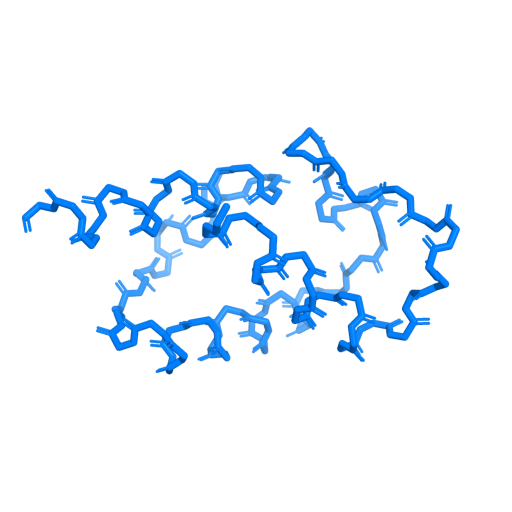Protein AF-A0A940AXT8-F1 (afdb_monomer)

Sequence (77 aa):
MYFEKIADIVRHHLALDENIEITPASSLKEMKIDSLDVVEIIMKIEDAFEIEIPDEKLKEFQNLGDIANYIKSVKES

Nearest PDB structures (foldseek):
  2xz1-assembly1_D  TM=9.351E-01  e=1.176E-05  Spinacia oleracea
  5h9h-assembly3_C  TM=8.857E-01  e=1.417E-05  Helicobacter pylori P12
  2fvf-assembly1_A  TM=8.942E-01  e=5.550E-05  Spinacia oleracea
  3ejb-assembly1_A  TM=9.079E-01  e=1.169E-04  Escherichia coli K-12
  3eje-assembly1_A  TM=9.054E-01  e=1.243E-04  Escherichia coli K-12

Solvent-accessible surface area (backbone atoms only — not comparable to full-atom values): 4576 Å² total; per-residue (Å²): 108,65,50,54,54,51,50,48,54,49,31,66,73,69,66,52,57,88,85,60,82,82,46,54,81,43,29,46,70,79,70,65,54,49,78,64,55,53,52,54,52,48,53,51,46,24,64,78,64,75,49,86,79,54,72,73,55,60,73,66,49,6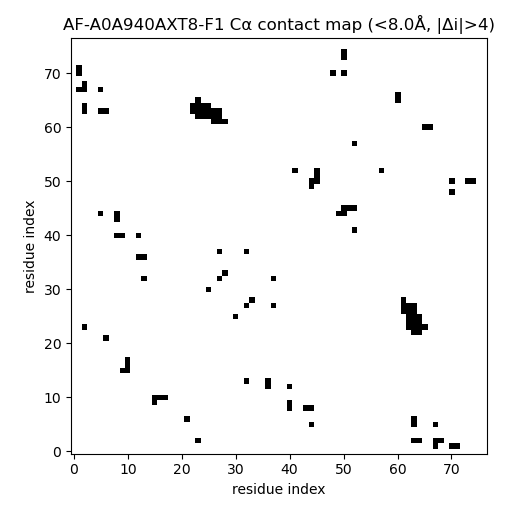0,27,53,32,52,51,30,51,49,53,49,55,62,70,76,98

Foldseek 3Di:
DLLVVLVVLLCVLVVPDPPDDADQPAFCVNVVPDPVSLVVSVVVSCVVLVHDDDPVQSVVDGGSNSVSVVSVVVNVD

Mean predicted aligned error: 4.85 Å

Secondary structure (DSSP, 8-state):
-HHHHHHHHHHHHTT--TTS---TT-BTTTTT--HHHHHHHHHHHHHHHT----HHHHHH--BHHHHHHHHHHHHT-

Structure (mmCIF, N/CA/C/O backbone):
data_AF-A0A940AXT8-F1
#
_entry.id   AF-A0A940AXT8-F1
#
loop_
_atom_site.group_PDB
_atom_site.id
_atom_site.type_symbol
_atom_site.label_atom_id
_atom_site.label_alt_id
_atom_site.label_comp_id
_atom_site.label_asym_id
_atom_site.label_entity_id
_atom_site.label_seq_id
_atom_site.pdbx_PDB_ins_code
_atom_site.Cartn_x
_atom_site.Cartn_y
_atom_site.Cartn_z
_atom_site.occupancy
_atom_site.B_iso_or_equiv
_atom_site.auth_seq_id
_atom_site.auth_comp_id
_atom_site.auth_asym_id
_atom_site.auth_atom_id
_atom_site.pdbx_PDB_model_num
ATOM 1 N N . MET A 1 1 ? -5.348 -12.628 2.113 1.00 67.69 1 MET A N 1
ATOM 2 C CA . MET A 1 1 ? -6.516 -11.727 2.016 1.00 67.69 1 MET A CA 1
ATOM 3 C C . MET A 1 1 ? -6.131 -10.251 1.895 1.00 67.69 1 MET A C 1
ATOM 5 O O . MET A 1 1 ? -6.236 -9.749 0.788 1.00 67.69 1 MET A O 1
ATOM 9 N N . TYR A 1 2 ? -5.652 -9.545 2.935 1.00 81.38 2 TYR A N 1
ATOM 10 C CA . TYR A 1 2 ? -5.286 -8.114 2.792 1.00 81.38 2 TYR A CA 1
ATOM 11 C C . TYR A 1 2 ? -4.111 -7.887 1.832 1.00 81.38 2 TYR A C 1
ATOM 13 O O . TYR A 1 2 ? -4.224 -7.104 0.896 1.00 81.38 2 TYR A O 1
ATOM 21 N N . PHE A 1 3 ? -3.025 -8.645 2.009 1.00 84.94 3 PHE A N 1
ATOM 22 C CA . PHE A 1 3 ? -1.859 -8.585 1.124 1.00 84.94 3 PHE A CA 1
ATOM 23 C C . PHE A 1 3 ? -2.205 -8.873 -0.342 1.00 84.94 3 PHE A C 1
ATOM 25 O O . PHE A 1 3 ? -1.724 -8.176 -1.219 1.00 84.94 3 PHE A O 1
ATOM 32 N N . GLU A 1 4 ? -3.069 -9.854 -0.618 1.00 85.50 4 GLU A N 1
ATOM 33 C CA . GLU A 1 4 ? -3.456 -10.194 -1.996 1.00 85.50 4 GLU A CA 1
ATOM 34 C C . GLU A 1 4 ? -4.186 -9.042 -2.681 1.00 85.50 4 GLU A C 1
ATOM 36 O O . GLU A 1 4 ? -3.844 -8.711 -3.807 1.00 85.50 4 GLU A O 1
ATOM 41 N N . LYS A 1 5 ? -5.123 -8.379 -1.990 1.00 86.75 5 LYS A N 1
ATOM 42 C CA . LYS A 1 5 ? -5.792 -7.183 -2.522 1.00 86.75 5 LYS A CA 1
ATOM 43 C C . LYS A 1 5 ? -4.806 -6.051 -2.808 1.00 86.75 5 LYS A C 1
ATOM 45 O O . LYS A 1 5 ? -4.905 -5.409 -3.844 1.00 86.75 5 LYS A O 1
ATOM 50 N N . ILE A 1 6 ? -3.861 -5.809 -1.902 1.00 85.50 6 ILE A N 1
ATOM 51 C CA . ILE A 1 6 ? -2.828 -4.782 -2.091 1.00 85.50 6 ILE A CA 1
ATOM 52 C C . ILE A 1 6 ? -1.944 -5.138 -3.283 1.00 85.50 6 ILE A C 1
ATOM 54 O O . ILE A 1 6 ? -1.719 -4.300 -4.147 1.00 85.50 6 ILE A O 1
ATOM 58 N N . ALA A 1 7 ? -1.480 -6.386 -3.356 1.00 85.69 7 ALA A N 1
ATOM 59 C CA . ALA A 1 7 ? -0.674 -6.874 -4.464 1.00 85.69 7 ALA A CA 1
ATOM 60 C C . ALA A 1 7 ? -1.426 -6.753 -5.797 1.00 85.69 7 ALA A C 1
ATOM 62 O O . ALA A 1 7 ? -0.815 -6.399 -6.796 1.00 85.69 7 ALA A O 1
ATOM 63 N N . ASP A 1 8 ? -2.737 -6.989 -5.814 1.00 87.12 8 ASP A N 1
ATOM 64 C CA . ASP A 1 8 ? -3.585 -6.819 -6.996 1.00 87.12 8 ASP A CA 1
ATOM 65 C C . ASP A 1 8 ? -3.678 -5.348 -7.434 1.00 87.12 8 ASP A C 1
ATOM 67 O O . ASP A 1 8 ? -3.403 -5.028 -8.590 1.00 87.12 8 ASP A O 1
ATOM 71 N N . ILE A 1 9 ? -3.941 -4.430 -6.491 1.00 87.19 9 ILE A N 1
ATOM 72 C CA . ILE A 1 9 ? -3.954 -2.975 -6.739 1.00 87.19 9 ILE A CA 1
ATOM 73 C C . ILE A 1 9 ? -2.609 -2.520 -7.312 1.00 87.19 9 ILE A C 1
ATOM 75 O O . ILE A 1 9 ? -2.574 -1.789 -8.300 1.00 87.19 9 ILE A O 1
ATOM 79 N N . VAL A 1 10 ? -1.509 -2.977 -6.713 1.00 84.62 10 VAL A N 1
ATOM 80 C CA . VAL A 1 10 ? -0.140 -2.660 -7.134 1.00 84.62 10 VAL A CA 1
ATOM 81 C C . VAL A 1 10 ? 0.139 -3.216 -8.532 1.00 84.62 10 VAL A C 1
ATOM 83 O O . VAL A 1 10 ? 0.629 -2.475 -9.381 1.00 84.62 10 VAL A O 1
ATOM 86 N N . ARG A 1 11 ? -0.218 -4.480 -8.813 1.00 84.50 11 ARG A N 1
ATOM 87 C CA . ARG A 1 11 ? -0.061 -5.089 -10.147 1.00 84.50 11 ARG A CA 1
ATOM 88 C C . ARG A 1 11 ? -0.819 -4.315 -11.214 1.00 84.50 11 ARG A C 1
ATOM 90 O O . ARG A 1 11 ? -0.239 -3.992 -12.246 1.00 84.50 11 ARG A O 1
ATOM 97 N N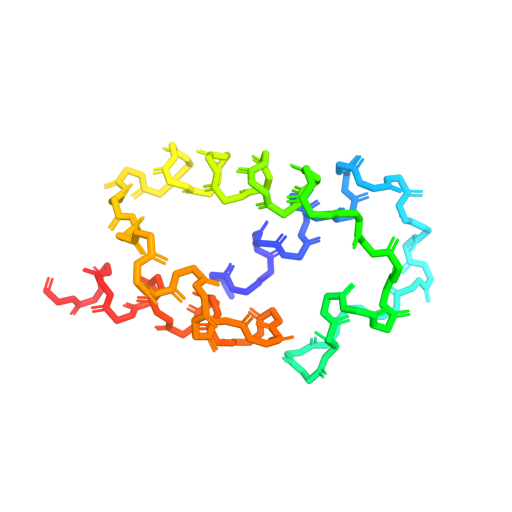 . HIS A 1 12 ? -2.084 -3.995 -10.954 1.00 84.88 12 HIS A N 1
ATOM 98 C CA . HIS A 1 12 ? -2.915 -3.243 -11.889 1.00 84.88 12 HIS A CA 1
ATOM 99 C C . HIS A 1 12 ? -2.415 -1.817 -12.097 1.00 84.88 12 HIS A C 1
ATOM 101 O O . HIS A 1 12 ? -2.437 -1.327 -13.223 1.00 84.88 12 HIS A O 1
ATOM 107 N N . HIS A 1 13 ? -1.975 -1.144 -11.035 1.00 84.12 13 HIS A N 1
ATOM 108 C CA . HIS A 1 13 ? -1.516 0.235 -11.136 1.00 84.12 13 HIS A CA 1
ATOM 109 C C . HIS A 1 13 ? -0.197 0.346 -11.906 1.00 84.12 13 HIS A C 1
ATOM 111 O O . HIS A 1 13 ? -0.060 1.206 -12.770 1.00 84.12 13 HIS A O 1
ATOM 117 N N . LEU A 1 14 ? 0.732 -0.574 -11.650 1.00 80.88 14 LEU A N 1
ATOM 118 C CA . LEU A 1 14 ? 2.057 -0.591 -12.270 1.00 80.88 14 LEU A CA 1
ATOM 119 C C . LEU A 1 14 ? 2.110 -1.376 -13.586 1.00 80.88 14 LEU A C 1
ATOM 121 O O . LEU A 1 14 ? 3.186 -1.510 -14.167 1.00 80.88 14 LEU A O 1
ATOM 125 N N . ALA A 1 15 ? 0.977 -1.928 -14.036 1.00 81.25 15 ALA A N 1
ATOM 126 C CA . ALA A 1 15 ? 0.895 -2.838 -15.177 1.00 81.25 15 ALA A CA 1
ATOM 127 C C . ALA A 1 15 ? 1.965 -3.951 -15.127 1.00 81.25 15 ALA A C 1
ATOM 129 O O . ALA A 1 15 ? 2.581 -4.288 -16.140 1.00 81.25 15 ALA A O 1
ATOM 130 N N . LEU A 1 16 ? 2.216 -4.493 -13.928 1.00 79.00 16 LEU A N 1
ATOM 131 C CA . LEU A 1 16 ? 3.172 -5.582 -13.744 1.00 79.00 16 LEU A CA 1
ATOM 132 C C . LEU A 1 16 ? 2.599 -6.861 -14.346 1.00 79.00 16 LEU A C 1
ATOM 134 O O . LEU A 1 16 ? 1.438 -7.202 -14.121 1.00 79.00 16 LEU A O 1
ATOM 138 N N . ASP A 1 17 ? 3.445 -7.590 -15.067 1.00 76.19 17 ASP A N 1
ATOM 139 C CA . ASP A 1 17 ? 3.126 -8.921 -15.568 1.00 76.19 17 ASP A CA 1
ATOM 140 C C . ASP A 1 17 ? 2.695 -9.848 -14.420 1.00 76.19 17 ASP A C 1
ATOM 142 O O . ASP A 1 17 ? 3.284 -9.826 -13.336 1.00 76.19 17 ASP A O 1
ATOM 146 N N . GLU A 1 18 ? 1.721 -10.729 -14.664 1.00 71.75 18 GLU A N 1
ATOM 147 C CA . GLU A 1 18 ? 1.278 -11.731 -13.676 1.00 71.75 18 GLU A CA 1
ATOM 148 C C . GLU A 1 18 ? 2.422 -12.668 -13.253 1.00 71.75 18 GLU A C 1
ATOM 150 O O . GLU A 1 18 ? 2.424 -13.217 -12.15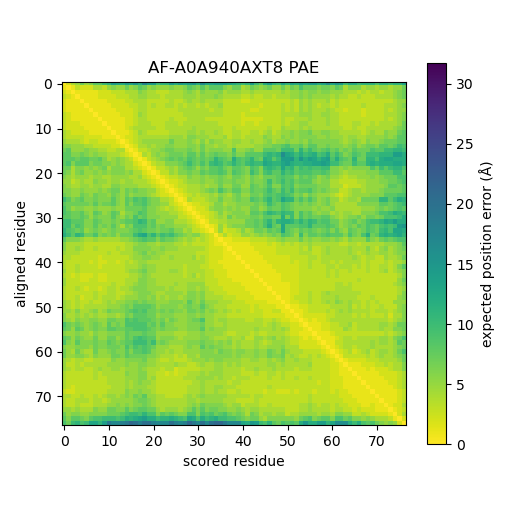2 1.00 71.75 18 GLU A O 1
ATOM 155 N N . ASN A 1 19 ? 3.433 -12.790 -14.116 1.00 73.94 19 ASN A N 1
ATOM 156 C CA . ASN A 1 19 ? 4.665 -13.531 -13.870 1.00 73.94 19 ASN A CA 1
ATOM 157 C C . ASN A 1 19 ? 5.589 -12.856 -12.841 1.00 73.94 19 ASN A C 1
ATOM 159 O O . ASN A 1 19 ? 6.529 -13.491 -12.362 1.00 73.94 19 ASN A O 1
ATOM 163 N N . ILE A 1 20 ? 5.358 -11.581 -12.507 1.00 77.00 20 ILE A N 1
ATOM 164 C CA . ILE A 1 20 ? 6.100 -10.886 -11.458 1.00 77.00 20 ILE A CA 1
ATOM 165 C C . ILE A 1 20 ? 5.497 -11.261 -10.107 1.00 77.00 20 ILE A C 1
ATOM 167 O O . ILE A 1 20 ? 4.365 -10.912 -9.739 1.00 77.00 20 ILE A O 1
ATOM 171 N N . GLU A 1 21 ? 6.295 -12.002 -9.351 1.00 76.94 21 GLU A N 1
ATOM 172 C CA . GLU A 1 21 ? 5.939 -12.432 -8.015 1.00 76.94 21 GLU A CA 1
ATOM 173 C C . GLU A 1 21 ? 6.068 -11.253 -7.046 1.00 76.94 21 GLU A C 1
ATOM 175 O O . GLU A 1 21 ? 7.160 -10.771 -6.741 1.00 76.94 21 GLU A O 1
ATOM 180 N N . ILE A 1 22 ? 4.923 -10.763 -6.575 1.00 81.12 22 ILE A N 1
ATOM 181 C CA . ILE A 1 22 ? 4.873 -9.783 -5.498 1.00 81.12 22 ILE A CA 1
ATOM 182 C C . ILE A 1 22 ? 4.896 -10.548 -4.185 1.00 81.12 22 ILE A C 1
ATOM 184 O O . ILE A 1 22 ? 3.945 -11.256 -3.849 1.00 81.12 22 ILE A O 1
ATOM 188 N N . THR A 1 23 ? 5.977 -10.380 -3.436 1.00 83.62 23 THR A N 1
ATOM 189 C CA . THR A 1 23 ? 6.141 -10.980 -2.114 1.00 83.62 23 THR A CA 1
ATOM 190 C C . THR A 1 23 ? 6.032 -9.906 -1.032 1.00 83.62 23 THR A C 1
ATOM 192 O O . THR A 1 23 ? 6.250 -8.726 -1.306 1.00 83.62 23 THR A O 1
ATOM 195 N N . PRO A 1 24 ? 5.736 -10.271 0.224 1.00 80.19 24 PRO A N 1
ATOM 196 C CA . PRO A 1 24 ? 5.755 -9.315 1.331 1.00 80.19 24 PRO A CA 1
ATOM 197 C C . PRO A 1 24 ? 7.130 -8.665 1.525 1.00 80.19 24 PRO A C 1
ATOM 199 O O . PRO A 1 24 ? 7.211 -7.538 1.995 1.00 80.19 24 PRO A O 1
ATOM 202 N N . ALA A 1 25 ? 8.201 -9.366 1.142 1.00 79.50 25 ALA A N 1
ATOM 203 C CA . ALA A 1 25 ? 9.570 -8.865 1.189 1.00 79.50 25 ALA A CA 1
ATOM 204 C C . ALA A 1 25 ? 9.918 -7.949 0.004 1.00 79.50 25 ALA 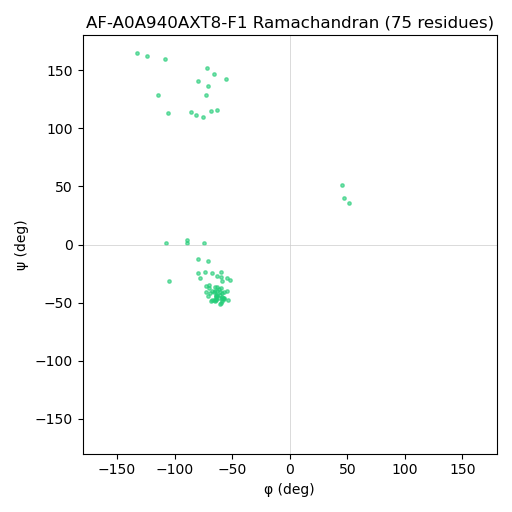A C 1
ATOM 206 O O . ALA A 1 25 ? 10.946 -7.278 0.051 1.00 79.50 25 ALA A O 1
ATOM 207 N N . SER A 1 26 ? 9.080 -7.907 -1.039 1.00 81.06 26 SER A N 1
ATOM 208 C CA . SER A 1 26 ? 9.308 -7.066 -2.209 1.00 81.06 26 SER A CA 1
ATOM 209 C C . SER A 1 26 ? 9.290 -5.601 -1.790 1.00 81.06 26 SER A C 1
ATOM 211 O O . SER A 1 26 ? 8.281 -5.069 -1.310 1.00 81.06 26 SER A O 1
ATOM 213 N N . SER A 1 27 ? 10.442 -4.959 -1.955 1.00 79.69 27 SER A N 1
ATOM 214 C CA . SER A 1 27 ? 10.611 -3.552 -1.629 1.00 79.69 27 SER A CA 1
ATOM 215 C C . SER A 1 27 ? 10.043 -2.688 -2.751 1.00 79.69 27 SER A C 1
ATOM 217 O O . SER A 1 27 ? 10.252 -2.962 -3.936 1.00 79.69 27 SER A O 1
ATOM 219 N N . LEU A 1 28 ? 9.381 -1.590 -2.381 1.00 74.94 28 LEU A N 1
ATOM 220 C CA . LEU A 1 28 ? 8.858 -0.628 -3.357 1.00 74.94 28 LEU A CA 1
ATOM 221 C C . LEU A 1 28 ? 9.992 -0.064 -4.238 1.00 74.94 28 LEU A C 1
ATOM 223 O O . LEU A 1 28 ? 9.816 0.174 -5.431 1.00 74.94 28 LEU A O 1
ATOM 227 N N . LYS A 1 29 ? 11.201 0.053 -3.669 1.00 73.12 29 LYS A N 1
ATOM 228 C CA . LYS A 1 29 ? 12.408 0.495 -4.383 1.00 73.12 29 LYS A CA 1
ATOM 229 C C . LYS A 1 29 ? 12.918 -0.540 -5.385 1.00 73.12 29 LYS A C 1
ATOM 231 O O . LYS A 1 29 ? 13.397 -0.164 -6.451 1.00 73.12 29 LYS A O 1
ATOM 236 N N . GLU A 1 30 ? 12.845 -1.828 -5.056 1.00 73.94 30 GLU A N 1
ATOM 237 C CA . GLU A 1 30 ? 13.291 -2.913 -5.948 1.00 73.94 30 GLU A CA 1
ATOM 238 C C . GLU A 1 30 ? 12.359 -3.067 -7.143 1.00 73.94 30 GLU A C 1
ATOM 240 O O . GLU A 1 30 ? 12.808 -3.303 -8.264 1.00 73.94 30 GLU A O 1
ATOM 245 N N . MET A 1 31 ? 11.069 -2.842 -6.908 1.00 72.38 31 MET A N 1
ATOM 246 C CA . MET A 1 31 ? 10.042 -2.822 -7.942 1.00 72.38 31 MET A CA 1
ATOM 247 C C . MET A 1 31 ? 10.087 -1.548 -8.802 1.00 72.38 31 MET A C 1
ATOM 249 O O . MET A 1 31 ? 9.279 -1.411 -9.715 1.00 72.38 31 MET A O 1
ATOM 253 N N . LYS A 1 32 ? 11.049 -0.642 -8.545 1.00 70.31 32 LYS A N 1
ATOM 254 C CA . LYS A 1 32 ? 11.220 0.651 -9.229 1.00 70.31 32 LYS A CA 1
ATOM 255 C C . LYS A 1 32 ? 9.937 1.485 -9.256 1.00 70.31 32 LYS A C 1
ATOM 257 O O . LYS A 1 32 ? 9.675 2.182 -10.229 1.00 70.31 32 LYS A O 1
ATOM 262 N N . ILE A 1 33 ? 9.162 1.390 -8.183 1.00 77.25 33 ILE A N 1
ATOM 263 C CA . ILE A 1 33 ? 7.932 2.151 -8.002 1.00 77.25 33 ILE A CA 1
ATOM 264 C C . ILE A 1 33 ? 8.340 3.593 -7.726 1.00 77.25 33 ILE A C 1
ATOM 266 O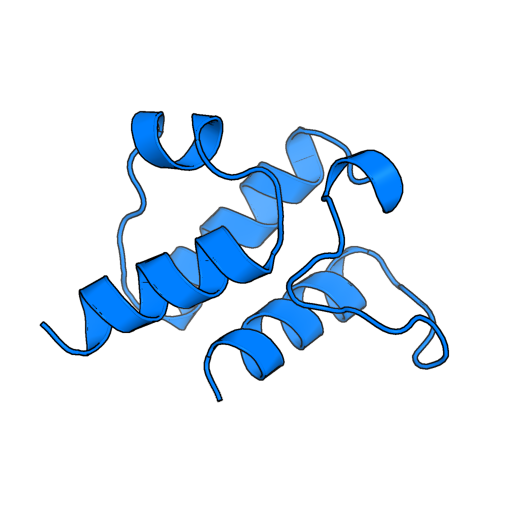 O . ILE A 1 33 ? 9.197 3.835 -6.864 1.00 77.25 33 ILE A O 1
ATOM 270 N N . ASP A 1 34 ? 7.775 4.542 -8.470 1.00 78.81 34 ASP A N 1
ATOM 271 C CA . ASP A 1 34 ? 8.050 5.945 -8.207 1.00 78.81 34 ASP A CA 1
ATOM 272 C C . ASP A 1 34 ? 7.355 6.363 -6.904 1.00 78.81 34 ASP A C 1
ATOM 274 O O . ASP A 1 34 ? 6.327 5.825 -6.492 1.00 78.81 34 ASP A O 1
ATOM 278 N N . SER A 1 35 ? 7.920 7.355 -6.230 1.00 75.75 35 SER A N 1
ATOM 279 C CA . SER A 1 35 ? 7.340 7.938 -5.020 1.00 75.75 35 SER A CA 1
ATOM 280 C C . SER A 1 35 ? 5.894 8.419 -5.215 1.00 75.75 35 SER A C 1
ATOM 282 O O . SER A 1 35 ? 5.117 8.378 -4.265 1.00 75.75 35 SER A O 1
ATOM 284 N N . LEU A 1 36 ? 5.521 8.818 -6.438 1.00 82.00 36 LEU A N 1
ATOM 285 C CA . LEU A 1 36 ? 4.147 9.168 -6.811 1.00 82.00 36 LEU A CA 1
ATOM 286 C C . LEU A 1 36 ? 3.228 7.941 -6.876 1.00 82.00 36 LEU A C 1
ATOM 288 O O . LEU A 1 36 ? 2.135 7.981 -6.316 1.00 82.00 36 LEU A O 1
ATOM 292 N N . ASP A 1 37 ? 3.692 6.844 -7.479 1.00 84.06 37 ASP A N 1
ATOM 293 C CA . ASP A 1 37 ? 2.921 5.600 -7.570 1.00 84.06 37 ASP A CA 1
ATOM 294 C C . ASP A 1 37 ? 2.620 5.048 -6.168 1.00 84.06 37 ASP A C 1
ATOM 296 O O . ASP A 1 37 ? 1.521 4.567 -5.907 1.00 84.06 37 ASP A O 1
ATOM 300 N N . VAL A 1 38 ? 3.573 5.157 -5.229 1.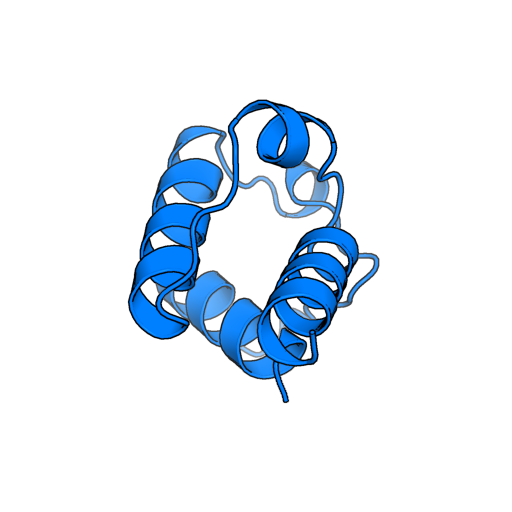00 79.88 38 VAL A N 1
ATOM 301 C CA . VAL A 1 38 ? 3.353 4.763 -3.824 1.00 79.88 38 VAL A CA 1
ATOM 302 C C . VAL A 1 38 ? 2.200 5.553 -3.207 1.00 79.88 38 VAL A C 1
ATOM 304 O O . VAL A 1 38 ? 1.350 4.960 -2.545 1.00 79.88 38 VAL A O 1
ATOM 307 N N . VAL A 1 39 ? 2.150 6.869 -3.428 1.00 83.31 39 VAL A N 1
ATOM 308 C CA . VAL A 1 39 ? 1.079 7.726 -2.899 1.00 83.31 39 VAL A CA 1
ATOM 309 C C . VAL A 1 39 ? -0.270 7.342 -3.509 1.00 83.31 39 VAL A C 1
ATOM 311 O O . VAL A 1 39 ? -1.239 7.186 -2.769 1.00 83.31 39 VAL A O 1
ATOM 314 N N . GLU A 1 40 ? -0.342 7.114 -4.824 1.00 86.75 40 GLU A N 1
ATOM 315 C CA . GLU A 1 40 ? -1.585 6.686 -5.482 1.00 86.75 40 GLU A CA 1
ATOM 316 C C . GLU A 1 40 ? -2.058 5.305 -5.013 1.00 86.75 40 GLU A C 1
ATOM 318 O O . GLU A 1 40 ? -3.247 5.111 -4.740 1.00 86.75 40 GLU A O 1
ATOM 323 N N . ILE A 1 41 ? -1.139 4.343 -4.887 1.00 85.44 41 ILE A N 1
ATOM 324 C CA . ILE A 1 41 ? -1.430 3.003 -4.363 1.00 85.44 41 ILE A CA 1
ATOM 325 C C . ILE A 1 41 ? -1.991 3.112 -2.947 1.00 85.44 41 ILE A C 1
ATOM 327 O O . ILE A 1 41 ? -3.007 2.487 -2.648 1.00 85.44 41 ILE A O 1
ATOM 331 N N . ILE A 1 42 ? -1.360 3.912 -2.087 1.00 84.88 42 ILE A N 1
ATOM 332 C CA . ILE A 1 42 ? -1.800 4.093 -0.704 1.00 84.88 42 ILE A CA 1
ATOM 333 C C . ILE A 1 42 ? -3.176 4.750 -0.657 1.00 84.88 42 ILE A C 1
ATOM 335 O O . ILE A 1 42 ? -4.044 4.214 0.019 1.00 84.88 42 ILE A O 1
ATOM 339 N N . MET A 1 43 ? -3.427 5.805 -1.434 1.00 86.62 43 MET A N 1
ATOM 340 C CA . MET A 1 43 ? -4.756 6.426 -1.498 1.00 86.62 43 MET A CA 1
ATOM 341 C C . MET A 1 43 ? -5.839 5.433 -1.944 1.00 86.62 43 MET A C 1
ATOM 343 O O . MET A 1 43 ? -6.927 5.390 -1.373 1.00 86.62 43 MET A O 1
ATOM 347 N N . LYS A 1 44 ? -5.550 4.579 -2.938 1.00 89.62 44 LYS A N 1
ATOM 348 C CA . LYS A 1 44 ? -6.484 3.521 -3.365 1.00 89.62 44 LYS A CA 1
ATOM 349 C C . LYS A 1 44 ? -6.728 2.485 -2.280 1.00 89.62 44 LYS A C 1
ATOM 351 O O . LYS A 1 44 ? -7.825 1.947 -2.181 1.00 89.62 44 LYS A O 1
ATOM 356 N N . ILE A 1 45 ? -5.695 2.159 -1.516 1.00 86.69 45 ILE A N 1
ATOM 357 C CA . ILE A 1 45 ? -5.777 1.236 -0.393 1.00 86.69 45 ILE A CA 1
ATOM 358 C C . ILE A 1 45 ? -6.619 1.853 0.731 1.00 86.69 45 ILE A C 1
ATOM 360 O O . ILE A 1 45 ? -7.519 1.190 1.237 1.00 86.69 45 ILE A O 1
ATOM 364 N N . GLU A 1 46 ? -6.359 3.103 1.098 1.00 88.88 46 GLU A N 1
ATOM 365 C CA . GLU A 1 46 ? -7.126 3.861 2.089 1.00 88.88 46 GLU A CA 1
ATOM 366 C C . GLU A 1 46 ? -8.614 3.873 1.755 1.00 88.88 46 GLU A C 1
ATOM 368 O O . GLU A 1 46 ? -9.425 3.518 2.604 1.00 88.88 46 GLU A O 1
ATOM 373 N N . ASP A 1 47 ? -8.965 4.159 0.501 1.00 89.44 47 ASP A N 1
ATOM 374 C CA . ASP A 1 47 ? -10.350 4.147 0.025 1.00 89.44 47 ASP A CA 1
ATOM 375 C C . ASP A 1 47 ? -10.938 2.721 -0.002 1.00 89.44 47 ASP A C 1
ATOM 377 O O . ASP A 1 47 ? -11.991 2.449 0.572 1.00 89.44 47 ASP A O 1
ATOM 381 N N . ALA A 1 48 ? -10.214 1.748 -0.573 1.00 88.06 48 ALA A N 1
ATOM 382 C CA . ALA A 1 48 ? -10.681 0.361 -0.684 1.00 88.06 48 ALA A CA 1
ATOM 383 C C . ALA A 1 48 ? -10.889 -0.332 0.671 1.00 88.06 48 ALA A C 1
ATOM 385 O O . ALA A 1 48 ? -11.665 -1.292 0.774 1.00 88.06 48 ALA A O 1
ATOM 386 N N . PHE A 1 49 ? -10.155 0.105 1.692 1.00 86.94 49 PHE A N 1
ATOM 387 C CA . PHE A 1 49 ? -10.277 -0.395 3.048 1.00 86.94 49 PHE A CA 1
ATOM 388 C C . PHE A 1 49 ? -10.947 0.611 3.985 1.00 86.94 49 PHE A C 1
ATOM 390 O O . PHE A 1 49 ? -11.125 0.257 5.138 1.00 86.94 49 PHE A O 1
ATOM 397 N N . GLU A 1 50 ? -11.386 1.791 3.557 1.00 88.81 50 GLU A N 1
ATOM 398 C CA . GLU A 1 50 ? -11.924 2.837 4.446 1.00 88.81 50 GLU A CA 1
ATOM 399 C C . GLU A 1 50 ? -11.044 3.053 5.702 1.00 88.81 50 GLU A C 1
ATOM 401 O O . GLU A 1 50 ? -11.514 2.959 6.840 1.00 88.81 50 GLU A O 1
ATOM 406 N N . ILE A 1 51 ? -9.738 3.240 5.499 1.00 87.75 51 ILE A N 1
ATOM 407 C CA . ILE A 1 51 ? -8.755 3.529 6.555 1.00 87.75 51 ILE A CA 1
ATOM 408 C C . ILE A 1 51 ? -8.007 4.827 6.240 1.00 87.75 51 ILE A C 1
ATOM 410 O O . ILE A 1 51 ? -7.955 5.245 5.091 1.00 87.75 51 ILE A O 1
ATOM 414 N N . GLU A 1 52 ? -7.358 5.408 7.246 1.00 86.62 52 GLU A N 1
ATOM 415 C CA . GLU A 1 52 ? -6.377 6.484 7.065 1.00 86.62 52 GLU A CA 1
ATOM 416 C C . GLU A 1 52 ? -4.992 5.991 7.482 1.00 86.62 52 GLU A C 1
ATOM 418 O O . GLU A 1 52 ? -4.809 5.463 8.586 1.00 86.62 52 GLU A O 1
ATOM 423 N N . ILE A 1 53 ? -4.010 6.175 6.604 1.00 85.75 53 ILE A N 1
ATOM 424 C CA . ILE A 1 53 ? -2.606 5.904 6.870 1.00 85.75 53 ILE A CA 1
ATOM 425 C C . ILE A 1 53 ? -1.894 7.253 7.046 1.00 85.75 53 ILE A C 1
ATOM 427 O O . ILE A 1 53 ? -1.719 8.003 6.089 1.00 85.75 53 ILE A O 1
ATOM 431 N N . PRO A 1 54 ? -1.407 7.576 8.253 1.00 86.50 54 PRO A N 1
ATOM 432 C CA . PRO A 1 54 ? -0.685 8.822 8.458 1.00 86.50 54 PRO A CA 1
ATOM 433 C C . PRO A 1 54 ? 0.646 8.841 7.691 1.00 86.50 54 PRO A C 1
ATOM 435 O O . PRO A 1 54 ? 1.353 7.832 7.611 1.00 86.50 54 PRO A O 1
ATOM 438 N N . ASP A 1 55 ? 1.046 10.025 7.217 1.00 82.88 55 ASP A N 1
ATOM 439 C CA . ASP A 1 55 ? 2.305 10.263 6.487 1.00 82.88 55 ASP A CA 1
ATOM 440 C C . ASP A 1 55 ? 3.556 9.741 7.209 1.00 82.88 55 ASP A C 1
ATOM 442 O O . ASP A 1 55 ? 4.548 9.354 6.586 1.00 82.88 55 ASP A O 1
ATOM 446 N N . GLU A 1 56 ? 3.538 9.728 8.541 1.00 83.94 56 GLU A N 1
ATOM 447 C CA . GLU A 1 56 ? 4.627 9.166 9.342 1.00 83.94 56 GLU A CA 1
ATOM 448 C C . GLU A 1 56 ? 4.787 7.661 9.100 1.00 83.94 56 GLU A C 1
ATOM 450 O O . GLU A 1 56 ? 5.910 7.182 8.957 1.00 83.94 56 GLU A O 1
ATOM 455 N N . LYS A 1 57 ? 3.672 6.929 8.973 1.00 83.56 57 LYS A N 1
ATOM 456 C CA . LYS A 1 57 ? 3.669 5.497 8.652 1.00 83.56 57 LYS A CA 1
ATOM 457 C C . LYS A 1 57 ? 4.035 5.236 7.202 1.00 83.56 57 LYS A C 1
ATOM 459 O O . LYS A 1 57 ? 4.796 4.309 6.944 1.00 83.56 57 LYS A O 1
ATOM 464 N N . LEU A 1 58 ? 3.620 6.111 6.286 1.00 78.94 58 LEU A N 1
ATOM 465 C CA . LEU A 1 58 ? 4.048 6.050 4.887 1.00 78.94 58 LEU A CA 1
ATOM 466 C C . LEU A 1 58 ? 5.571 6.052 4.734 1.00 78.94 58 LEU A C 1
ATOM 468 O O . LEU A 1 58 ? 6.115 5.305 3.924 1.00 78.94 58 LEU A O 1
ATOM 472 N N . LYS A 1 59 ? 6.270 6.854 5.542 1.00 77.69 59 LYS A N 1
ATOM 473 C CA . LYS A 1 59 ? 7.741 6.920 5.540 1.00 77.69 59 LYS A CA 1
ATOM 474 C C . LYS A 1 59 ? 8.409 5.706 6.188 1.00 77.69 59 LYS A C 1
ATOM 476 O O . LYS A 1 59 ? 9.576 5.441 5.899 1.00 77.69 59 LYS A O 1
ATOM 481 N N . GLU A 1 60 ? 7.702 4.998 7.067 1.00 81.25 60 GLU A N 1
ATOM 482 C CA . GLU A 1 60 ? 8.179 3.759 7.690 1.00 81.25 60 GLU A CA 1
ATOM 483 C C . GLU A 1 60 ? 8.021 2.546 6.764 1.00 81.25 60 GLU A C 1
ATOM 485 O O . GLU A 1 60 ? 8.779 1.586 6.895 1.00 81.25 60 GLU A O 1
ATOM 490 N N . PHE A 1 61 ? 7.088 2.587 5.808 1.00 82.81 61 PHE A N 1
ATOM 491 C CA . PHE A 1 61 ? 6.853 1.486 4.880 1.00 82.81 61 PHE A CA 1
ATOM 492 C C . PHE A 1 61 ? 8.018 1.304 3.904 1.00 82.81 61 PHE A C 1
ATOM 494 O O . PHE A 1 61 ? 8.290 2.149 3.049 1.00 82.81 61 PHE A O 1
ATOM 501 N N . GLN A 1 62 ? 8.703 0.164 4.008 1.00 79.75 62 GLN A N 1
ATOM 502 C CA . GLN A 1 62 ? 9.805 -0.180 3.103 1.00 79.75 62 GLN A CA 1
ATOM 503 C C . GLN A 1 62 ? 9.411 -1.237 2.074 1.00 79.75 62 GLN A C 1
ATOM 505 O O . GLN A 1 62 ? 9.926 -1.249 0.951 1.00 79.75 62 GLN A O 1
ATOM 510 N N . ASN A 1 63 ? 8.500 -2.123 2.459 1.00 85.38 63 ASN A N 1
ATOM 511 C CA . ASN A 1 63 ? 8.027 -3.232 1.649 1.00 85.38 63 ASN A CA 1
ATOM 512 C C . ASN A 1 63 ? 6.493 -3.310 1.676 1.00 85.38 63 ASN A C 1
ATOM 514 O O . ASN A 1 63 ? 5.820 -2.693 2.505 1.00 85.38 63 ASN A O 1
ATOM 518 N N . LEU A 1 64 ? 5.932 -4.079 0.744 1.00 83.12 64 LEU A N 1
ATOM 519 C CA . LEU A 1 64 ? 4.482 -4.273 0.649 1.00 83.12 64 LEU A CA 1
ATOM 520 C C . LEU A 1 64 ? 3.906 -5.057 1.839 1.00 83.12 64 LEU A C 1
ATOM 522 O O . LEU A 1 64 ? 2.723 -4.918 2.159 1.00 83.12 64 LEU A O 1
ATOM 526 N N . GLY A 1 65 ? 4.728 -5.869 2.508 1.00 84.81 65 GLY A N 1
ATOM 527 C CA . GLY A 1 65 ? 4.348 -6.597 3.714 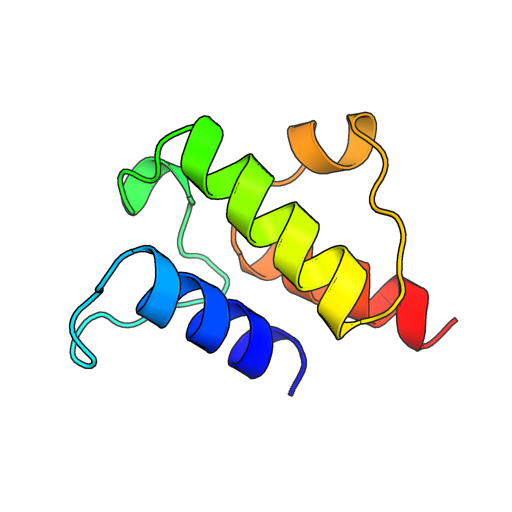1.00 84.81 65 GLY A CA 1
ATOM 528 C C . GLY A 1 65 ? 4.033 -5.678 4.896 1.00 84.81 65 GLY A C 1
ATOM 529 O O . GLY A 1 65 ? 3.052 -5.924 5.598 1.00 84.81 65 GLY A O 1
ATOM 530 N N . ASP A 1 66 ? 4.806 -4.608 5.085 1.00 87.50 66 ASP A N 1
ATOM 531 C CA . ASP A 1 66 ? 4.612 -3.626 6.157 1.00 87.50 66 ASP A CA 1
ATOM 532 C C . ASP A 1 66 ? 3.251 -2.941 6.012 1.00 87.50 66 ASP A C 1
ATOM 534 O O . ASP A 1 66 ? 2.477 -2.877 6.969 1.00 87.50 66 ASP A O 1
ATOM 538 N N . ILE A 1 67 ? 2.922 -2.523 4.785 1.00 84.94 67 ILE A N 1
ATOM 539 C CA . ILE A 1 67 ? 1.626 -1.925 4.448 1.00 84.94 67 ILE A CA 1
ATOM 540 C C . ILE A 1 67 ? 0.508 -2.928 4.749 1.00 84.94 67 ILE A C 1
ATOM 542 O O . ILE A 1 67 ? -0.441 -2.616 5.466 1.00 84.94 67 ILE A O 1
ATOM 546 N N . ALA A 1 68 ? 0.627 -4.165 4.257 1.00 86.50 68 ALA A N 1
ATOM 547 C CA . ALA A 1 68 ? -0.393 -5.189 4.464 1.00 86.50 68 ALA A CA 1
ATOM 548 C C . ALA A 1 68 ? -0.633 -5.516 5.942 1.00 86.50 68 ALA A C 1
ATOM 550 O O . ALA A 1 68 ? -1.781 -5.691 6.361 1.00 86.50 68 ALA A O 1
ATOM 551 N N . ASN A 1 69 ? 0.439 -5.588 6.730 1.00 88.06 69 ASN A N 1
ATOM 552 C CA . ASN A 1 69 ? 0.361 -5.811 8.168 1.00 88.06 69 ASN A CA 1
ATOM 553 C C . ASN A 1 69 ? -0.266 -4.621 8.892 1.00 88.06 69 ASN A C 1
ATOM 555 O O . ASN A 1 69 ? -1.083 -4.831 9.788 1.00 88.06 69 ASN A O 1
ATOM 559 N N . TYR A 1 70 ? 0.066 -3.393 8.489 1.00 88.19 70 TYR A N 1
ATOM 560 C CA . TYR A 1 70 ? -0.530 -2.191 9.060 1.00 88.19 70 TYR A CA 1
ATOM 561 C C . TYR A 1 70 ? -2.046 -2.168 8.853 1.00 88.19 70 TYR A C 1
ATOM 563 O O . TYR A 1 70 ? -2.795 -2.068 9.821 1.00 88.19 70 TYR A O 1
ATOM 571 N N . ILE A 1 71 ? -2.506 -2.369 7.616 1.00 86.12 71 ILE A N 1
ATOM 572 C CA . ILE A 1 71 ? -3.941 -2.410 7.289 1.00 86.12 71 ILE A CA 1
ATOM 573 C C . ILE A 1 71 ? -4.649 -3.487 8.094 1.00 86.12 71 ILE A C 1
ATOM 575 O O . ILE A 1 71 ? -5.713 -3.241 8.660 1.00 86.12 71 ILE A O 1
ATOM 579 N N . LYS A 1 72 ? -4.054 -4.683 8.150 1.00 86.94 72 LYS A N 1
ATOM 580 C CA . LYS A 1 72 ? -4.598 -5.785 8.935 1.00 86.94 72 LYS A CA 1
ATOM 581 C C . LYS A 1 72 ? -4.746 -5.376 10.400 1.00 86.94 72 LYS A C 1
ATOM 583 O O . LYS A 1 72 ? -5.812 -5.579 10.965 1.00 86.94 72 LYS A O 1
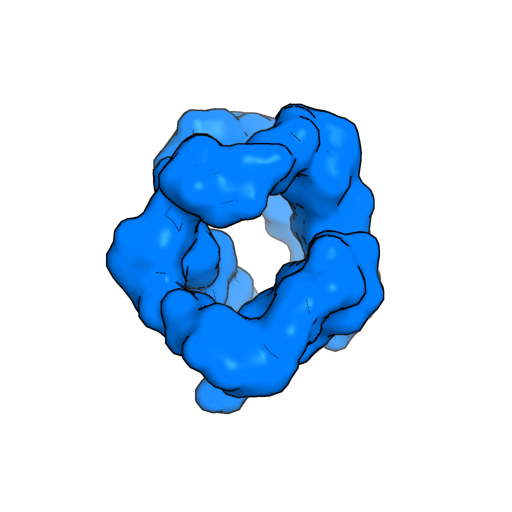ATOM 588 N N . SER A 1 73 ? -3.724 -4.754 10.985 1.00 88.25 73 SER A N 1
ATOM 589 C CA . SER A 1 73 ? -3.774 -4.280 12.369 1.00 88.25 73 SER A CA 1
ATOM 590 C C . SER A 1 73 ? -4.832 -3.202 12.591 1.00 88.25 73 SER A C 1
ATOM 592 O O . SER A 1 73 ? -5.430 -3.192 13.654 1.00 88.25 73 SER A O 1
ATOM 594 N N . VAL A 1 74 ? -5.061 -2.299 11.634 1.00 86.88 74 VAL A N 1
ATOM 595 C CA . VAL A 1 74 ? -6.081 -1.243 11.757 1.00 86.88 74 VAL A CA 1
ATOM 596 C C . VAL A 1 74 ? -7.494 -1.819 11.628 1.00 86.88 74 VAL A C 1
ATOM 598 O O . VAL A 1 74 ? -8.383 -1.427 12.374 1.00 86.88 74 VAL A O 1
ATOM 601 N N . LYS A 1 75 ? -7.710 -2.766 10.707 1.00 82.62 75 LYS A N 1
ATOM 602 C CA . LYS A 1 75 ? -9.022 -3.391 10.462 1.00 82.62 75 LYS A CA 1
ATOM 603 C C . LYS A 1 75 ? -9.420 -4.459 11.473 1.00 82.62 75 LYS A C 1
ATOM 605 O O . LYS A 1 75 ? -10.611 -4.696 11.645 1.00 82.62 75 LYS A O 1
ATOM 610 N N . GLU A 1 76 ? -8.452 -5.150 12.065 1.00 76.50 76 GLU A N 1
ATOM 611 C CA . GLU A 1 76 ? -8.697 -6.163 13.100 1.00 76.50 76 GLU A CA 1
ATOM 612 C C . GLU A 1 76 ? -8.706 -5.572 14.523 1.00 76.50 76 GLU A C 1
ATOM 614 O O . GLU A 1 76 ? -8.835 -6.335 15.483 1.00 76.50 76 GLU A O 1
ATOM 619 N N . SER A 1 77 ? -8.573 -4.246 14.662 1.00 58.03 77 SER A N 1
ATOM 620 C CA . SER A 1 77 ? -8.595 -3.538 15.948 1.00 58.03 77 SER A CA 1
ATOM 621 C C . SER A 1 77 ? -9.946 -2.916 16.296 1.00 58.03 77 SER A C 1
ATOM 623 O O . SER A 1 77 ? -10.828 -2.805 15.418 1.00 58.03 77 SER A O 1
#

pLDDT: mean 82.22, std 5.68, range [58.03, 89.62]

Radius of gyration: 11.49 Å; Cα contacts (8 Å, |Δi|>4): 62; chains: 1; bounding box: 25×24×32 Å